Protein AF-A0A061E445-F1 (afdb_monomer_lite)

Secondary structure (DSSP, 8-state):
-HHHHHHHHHHHHHHHTT---HHHHHHHHHT-TTS-HHHHHHHHHHHHH-HHHHHHHHTS-HHHHHHHHHHHHHHHT--

Radius of gyration: 16.72 Å; chains: 1; bounding box: 54×20×38 Å

Organism: Theobroma cacao (NCBI:txid3641)

Sequence (79 aa):
MLEKLRKIASAIKRLSDDKIDDSLLYAQVMSMDGYDEQFLISAFDYLMEHEKQAKAFMVRSDNLKRAWLDKIMFRGTNN

pLDDT: mean 86.73, std 12.93, range [37.91, 96.44]

Structure (mmCIF, N/CA/C/O backbone):
data_AF-A0A061E445-F1
#
_entry.id   AF-A0A061E445-F1
#
loop_
_atom_site.group_PDB
_atom_site.id
_atom_site.type_symbol
_atom_site.label_atom_id
_atom_site.label_alt_id
_atom_site.label_comp_id
_atom_site.label_asym_id
_atom_site.label_entity_id
_atom_site.label_seq_id
_atom_site.pdbx_PDB_ins_code
_atom_site.Cartn_x
_atom_site.Cartn_y
_atom_site.Cartn_z
_atom_site.occupancy
_atom_site.B_iso_or_equiv
_atom_site.auth_seq_id
_atom_site.auth_comp_id
_atom_site.auth_asym_id
_atom_site.auth_atom_id
_atom_site.pdbx_PDB_model_num
ATOM 1 N N . MET A 1 1 ? 39.003 7.928 -14.120 1.00 69.69 1 MET A N 1
ATOM 2 C CA . MET A 1 1 ? 38.300 8.615 -13.009 1.00 69.69 1 MET A CA 1
ATOM 3 C C . MET A 1 1 ? 36.855 8.959 -13.388 1.00 69.69 1 MET A C 1
ATOM 5 O O . MET A 1 1 ? 35.953 8.495 -12.704 1.00 69.69 1 MET A O 1
ATOM 9 N N . LEU A 1 2 ? 36.623 9.645 -14.516 1.00 80.56 2 LEU A N 1
ATOM 10 C CA . LEU A 1 2 ? 35.284 10.001 -15.028 1.00 80.56 2 LEU A CA 1
ATOM 11 C C . LEU A 1 2 ? 34.329 8.808 -15.237 1.00 80.56 2 LEU A C 1
ATOM 13 O O . LEU A 1 2 ? 33.161 8.885 -14.875 1.00 80.56 2 LEU A O 1
ATOM 17 N N . GLU A 1 3 ? 34.829 7.675 -15.733 1.00 86.94 3 GLU A N 1
ATOM 18 C CA . GLU A 1 3 ? 33.996 6.487 -15.989 1.00 86.94 3 GLU A CA 1
ATOM 19 C C . GLU A 1 3 ? 33.414 5.859 -14.709 1.00 86.94 3 GLU A C 1
ATOM 21 O O . GLU A 1 3 ? 32.275 5.395 -14.683 1.00 86.94 3 GLU A O 1
ATOM 26 N N . LYS A 1 4 ? 34.173 5.895 -13.604 1.00 86.56 4 LYS A N 1
ATOM 27 C CA . LYS A 1 4 ? 33.686 5.432 -12.295 1.00 86.56 4 LYS A CA 1
ATOM 28 C C . LYS A 1 4 ? 32.599 6.367 -11.760 1.00 86.56 4 LYS A C 1
ATOM 30 O O . LYS A 1 4 ? 31.576 5.887 -11.286 1.00 86.56 4 LYS A O 1
ATOM 35 N N . LEU A 1 5 ? 32.785 7.682 -11.904 1.00 90.38 5 LEU A N 1
ATOM 36 C CA . LEU A 1 5 ? 31.789 8.686 -11.512 1.00 90.38 5 LEU A CA 1
ATOM 37 C C . LEU A 1 5 ? 30.492 8.553 -12.323 1.00 90.38 5 LEU A C 1
ATOM 39 O O . LEU A 1 5 ? 29.409 8.616 -11.751 1.00 90.38 5 LEU A O 1
ATOM 43 N N . ARG A 1 6 ? 30.582 8.275 -13.629 1.00 89.00 6 ARG A N 1
ATOM 44 C CA . ARG A 1 6 ? 29.409 8.053 -14.492 1.00 89.00 6 ARG A CA 1
ATOM 45 C C . ARG A 1 6 ? 28.608 6.814 -14.091 1.00 89.00 6 ARG A C 1
ATOM 47 O O . ARG A 1 6 ? 27.378 6.857 -14.065 1.00 89.00 6 ARG A O 1
ATOM 54 N N . LYS A 1 7 ? 29.294 5.721 -13.741 1.00 89.75 7 LYS A N 1
ATOM 55 C CA . LYS A 1 7 ? 28.657 4.500 -13.220 1.00 89.75 7 LYS A CA 1
ATOM 56 C C . LYS A 1 7 ? 27.974 4.743 -11.877 1.00 89.75 7 LYS A C 1
ATOM 58 O O . LYS A 1 7 ? 26.843 4.304 -11.703 1.00 89.75 7 LYS A O 1
ATOM 63 N N . ILE A 1 8 ? 28.614 5.490 -10.975 1.00 87.94 8 ILE A N 1
ATOM 64 C CA . ILE A 1 8 ? 28.025 5.882 -9.687 1.00 87.94 8 ILE A CA 1
ATOM 65 C C . ILE A 1 8 ? 26.777 6.743 -9.909 1.00 87.94 8 ILE A C 1
ATOM 67 O O . ILE A 1 8 ? 25.723 6.415 -9.381 1.00 87.94 8 ILE A O 1
ATOM 71 N N . ALA A 1 9 ? 26.846 7.773 -10.756 1.00 83.81 9 ALA A N 1
ATOM 72 C CA . ALA A 1 9 ? 25.692 8.615 -11.078 1.00 83.81 9 ALA A CA 1
ATOM 73 C C . ALA A 1 9 ? 24.530 7.812 -11.691 1.00 83.81 9 ALA A C 1
ATOM 75 O O . ALA A 1 9 ? 23.371 8.041 -11.361 1.00 83.81 9 ALA A O 1
ATOM 76 N N . SER A 1 10 ? 24.832 6.825 -12.540 1.00 82.75 10 SER A N 1
ATOM 77 C CA . SER A 1 10 ? 23.819 5.947 -13.143 1.00 82.75 10 SER A CA 1
ATOM 78 C C . SER A 1 10 ? 23.194 4.989 -12.124 1.00 82.75 10 SER A C 1
ATOM 80 O O . SER A 1 10 ? 21.995 4.730 -12.184 1.00 82.75 10 SER A O 1
ATOM 82 N N . ALA A 1 11 ? 23.987 4.476 -11.180 1.00 80.19 11 ALA A N 1
ATOM 83 C CA . ALA A 1 11 ? 23.495 3.649 -10.082 1.00 80.19 11 ALA A CA 1
ATOM 84 C C . ALA A 1 11 ? 22.621 4.462 -9.115 1.00 80.19 11 ALA A C 1
ATOM 86 O O . ALA A 1 11 ? 21.548 4.001 -8.746 1.00 80.19 11 ALA A O 1
ATOM 87 N N . ILE A 1 12 ? 23.027 5.693 -8.782 1.00 78.75 12 ILE A N 1
ATOM 88 C CA . ILE A 1 12 ? 22.233 6.632 -7.975 1.00 78.75 12 ILE A CA 1
ATOM 89 C C . ILE A 1 12 ? 20.920 6.966 -8.684 1.00 78.75 12 ILE A C 1
ATOM 91 O O . ILE A 1 12 ? 19.865 6.926 -8.059 1.00 78.75 12 ILE A O 1
ATOM 95 N N . LYS A 1 13 ? 20.959 7.233 -9.994 1.00 76.44 13 LYS A N 1
ATOM 96 C CA . LYS A 1 13 ? 19.750 7.488 -10.782 1.00 76.44 13 LYS A CA 1
ATOM 97 C C . LYS A 1 13 ? 18.805 6.286 -10.778 1.00 76.44 13 LYS A C 1
ATOM 99 O O . LYS A 1 13 ? 17.635 6.461 -10.495 1.00 76.44 13 LYS A O 1
ATOM 104 N N . ARG A 1 14 ? 19.310 5.067 -10.986 1.00 71.06 14 ARG A N 1
ATOM 105 C CA . ARG A 1 14 ? 18.497 3.837 -10.918 1.00 71.06 14 ARG A CA 1
ATOM 106 C C . ARG A 1 14 ? 17.916 3.569 -9.529 1.00 71.06 14 ARG A C 1
ATOM 108 O O . ARG A 1 14 ? 16.792 3.106 -9.440 1.00 71.06 14 ARG A O 1
ATOM 115 N N . LEU A 1 15 ? 18.663 3.873 -8.467 1.00 68.94 15 LEU A N 1
ATOM 116 C CA . LEU A 1 15 ? 18.153 3.830 -7.091 1.00 68.94 15 LEU A CA 1
ATOM 117 C C . LEU A 1 15 ? 17.076 4.899 -6.847 1.00 68.94 15 LEU A C 1
ATOM 119 O O . LEU A 1 15 ? 16.179 4.683 -6.045 1.00 68.94 15 LEU A O 1
ATOM 123 N N . SER A 1 16 ? 17.160 6.036 -7.540 1.00 64.12 16 SER A N 1
ATOM 124 C CA . SER A 1 16 ? 16.176 7.123 -7.453 1.00 64.12 16 SER A CA 1
ATOM 125 C C . SER A 1 16 ? 14.934 6.873 -8.315 1.00 64.12 16 SER A C 1
ATOM 127 O O . SER A 1 16 ? 13.860 7.347 -7.964 1.00 64.12 16 SER A O 1
ATOM 129 N N . ASP A 1 17 ? 15.082 6.135 -9.419 1.00 65.44 17 ASP A N 1
ATOM 130 C CA . ASP A 1 17 ? 14.001 5.723 -10.324 1.00 65.44 17 ASP A CA 1
ATOM 131 C C . ASP A 1 17 ? 13.209 4.515 -9.773 1.00 65.44 17 ASP A C 1
ATOM 133 O O . ASP A 1 17 ? 12.171 4.171 -10.323 1.00 65.44 17 ASP A O 1
ATOM 137 N N . ASP A 1 18 ? 13.653 3.887 -8.673 1.00 69.69 18 ASP A N 1
ATOM 138 C CA . ASP A 1 18 ? 12.909 2.844 -7.935 1.00 69.69 18 ASP A CA 1
ATOM 139 C C . ASP A 1 18 ? 11.835 3.439 -7.001 1.00 69.69 18 ASP A C 1
ATOM 141 O O . ASP A 1 18 ? 11.328 2.772 -6.098 1.00 69.69 18 ASP A O 1
ATOM 145 N N . LYS A 1 19 ? 11.501 4.720 -7.176 1.00 73.44 19 LYS A N 1
ATOM 146 C CA . LYS A 1 19 ? 10.388 5.339 -6.463 1.00 73.44 19 LYS A CA 1
ATOM 147 C C . LYS A 1 19 ? 9.077 4.785 -6.997 1.00 73.44 19 LYS A C 1
ATOM 149 O O . LYS A 1 19 ? 8.888 4.627 -8.201 1.00 73.44 19 LYS A O 1
ATOM 154 N N . ILE A 1 20 ? 8.174 4.485 -6.075 1.00 80.50 20 ILE A N 1
ATOM 155 C CA . ILE A 1 20 ? 6.807 4.117 -6.420 1.00 80.50 20 ILE A CA 1
ATOM 156 C C . ILE A 1 20 ? 6.137 5.338 -7.047 1.00 80.50 20 ILE A C 1
ATOM 158 O O . ILE A 1 20 ? 6.382 6.465 -6.631 1.00 80.50 20 ILE A O 1
ATOM 162 N N . ASP A 1 21 ? 5.303 5.107 -8.054 1.00 88.56 21 ASP A N 1
ATOM 163 C CA . ASP A 1 21 ? 4.393 6.134 -8.545 1.00 88.56 21 ASP A CA 1
ATOM 164 C C . ASP A 1 21 ? 3.307 6.380 -7.487 1.00 88.56 21 ASP A C 1
ATOM 166 O O . ASP A 1 21 ? 2.416 5.548 -7.289 1.00 88.56 21 ASP A O 1
ATOM 170 N N . ASP A 1 22 ? 3.405 7.514 -6.794 1.00 90.25 22 ASP A N 1
ATOM 171 C CA . ASP A 1 22 ? 2.494 7.907 -5.717 1.00 90.25 22 ASP A CA 1
ATOM 172 C C . ASP A 1 22 ? 1.033 7.987 -6.192 1.00 90.25 22 ASP A C 1
ATOM 174 O O . ASP A 1 22 ? 0.116 7.639 -5.447 1.00 90.25 22 ASP A O 1
ATOM 178 N N . SER A 1 23 ? 0.794 8.382 -7.450 1.00 92.00 23 SER A N 1
ATOM 179 C CA . SER A 1 23 ? -0.556 8.446 -8.019 1.00 92.00 23 SER A CA 1
ATOM 180 C C . SER A 1 23 ? -1.132 7.048 -8.225 1.00 92.00 23 SER A C 1
ATOM 182 O O . SER A 1 23 ? -2.302 6.800 -7.923 1.00 92.00 23 SER A O 1
ATOM 184 N N . LEU A 1 24 ? -0.298 6.111 -8.679 1.00 93.19 24 LEU A N 1
ATOM 185 C CA . LEU A 1 24 ? -0.696 4.716 -8.822 1.00 93.19 24 LEU A CA 1
ATOM 186 C C . LEU A 1 24 ? -0.934 4.056 -7.457 1.00 93.19 24 LEU A C 1
ATOM 188 O O . LEU A 1 24 ? -1.895 3.301 -7.305 1.00 93.19 24 LEU A O 1
ATOM 192 N N . LEU A 1 25 ? -0.089 4.352 -6.466 1.00 94.56 25 LEU A N 1
ATOM 193 C CA . LEU A 1 25 ? -0.266 3.878 -5.095 1.00 94.56 25 LEU A CA 1
ATOM 194 C C . LEU A 1 25 ? -1.589 4.377 -4.509 1.00 94.56 25 LEU A C 1
ATOM 196 O O . LEU A 1 25 ? -2.362 3.574 -3.987 1.00 94.56 25 LEU A O 1
ATOM 200 N N . TYR A 1 26 ? -1.876 5.670 -4.661 1.00 96.19 26 TYR A N 1
ATOM 201 C CA . TYR A 1 26 ? -3.132 6.276 -4.230 1.00 96.19 26 TYR A CA 1
ATOM 202 C C . TYR A 1 26 ? -4.336 5.583 -4.876 1.00 96.19 26 TYR A C 1
ATOM 204 O O . TYR A 1 26 ? -5.239 5.133 -4.174 1.00 96.19 26 TYR A O 1
ATOM 212 N N . ALA A 1 27 ? -4.320 5.413 -6.202 1.00 95.94 27 ALA A N 1
ATOM 213 C CA . ALA A 1 27 ? -5.406 4.756 -6.924 1.00 95.94 27 ALA A CA 1
ATOM 214 C C . ALA A 1 27 ? -5.633 3.312 -6.448 1.00 95.94 27 ALA A C 1
ATOM 216 O O . ALA A 1 27 ? -6.776 2.895 -6.269 1.00 95.94 27 ALA A O 1
ATOM 217 N N . GLN A 1 28 ? -4.561 2.550 -6.202 1.00 95.12 28 GLN A N 1
ATOM 218 C CA . GLN A 1 28 ? -4.692 1.181 -5.705 1.00 95.12 28 GLN A CA 1
ATOM 219 C C . GLN A 1 28 ? -5.261 1.122 -4.289 1.00 95.12 28 GLN A C 1
ATOM 221 O O . GLN A 1 28 ? -6.122 0.284 -4.032 1.00 95.12 28 GLN A O 1
ATOM 226 N N . VAL A 1 29 ? -4.812 1.992 -3.382 1.00 95.88 29 VAL A N 1
ATOM 227 C CA . VAL A 1 29 ? -5.353 2.048 -2.016 1.00 95.88 29 VAL A CA 1
ATOM 228 C C . VAL A 1 29 ? -6.828 2.455 -2.043 1.00 95.88 29 VAL A C 1
ATOM 230 O O . VAL A 1 29 ? -7.645 1.798 -1.405 1.00 95.88 29 VAL A O 1
ATOM 233 N N . MET A 1 30 ? -7.188 3.459 -2.846 1.00 96.25 30 MET A N 1
ATOM 234 C CA . MET A 1 30 ? -8.566 3.949 -2.965 1.00 96.25 30 MET A CA 1
ATOM 235 C C . MET A 1 30 ? -9.519 2.991 -3.676 1.00 96.25 30 MET A C 1
ATOM 237 O O . MET A 1 30 ? -10.721 3.048 -3.451 1.00 96.25 30 MET A O 1
ATOM 241 N N . SER A 1 31 ? -9.005 2.080 -4.504 1.00 96.06 31 SER A N 1
ATOM 242 C CA . SER A 1 31 ? -9.824 1.046 -5.151 1.00 96.06 31 SER A CA 1
ATOM 243 C C . SER A 1 31 ? -10.282 -0.074 -4.205 1.00 96.06 31 SER A C 1
ATOM 245 O O . SER A 1 31 ? -11.019 -0.969 -4.615 1.00 96.06 31 SER A O 1
ATOM 247 N N . MET A 1 32 ? -9.825 -0.072 -2.949 1.00 95.81 32 MET A N 1
ATOM 248 C CA . MET A 1 32 ? -10.138 -1.129 -1.993 1.00 95.81 32 MET A CA 1
ATOM 249 C C . MET A 1 32 ? -11.530 -0.922 -1.387 1.00 95.81 32 MET A C 1
ATOM 251 O O . MET A 1 32 ? -11.699 -0.200 -0.410 1.00 95.81 32 MET A O 1
ATOM 255 N N . ASP A 1 33 ? -12.526 -1.614 -1.939 1.00 92.56 3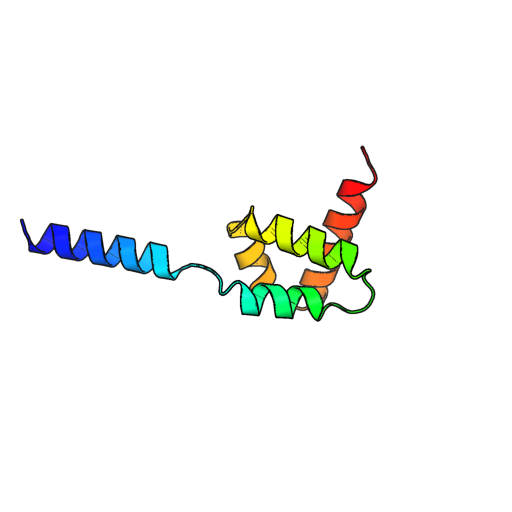3 ASP A N 1
ATOM 256 C CA . ASP A 1 33 ? -13.905 -1.550 -1.439 1.00 92.56 33 ASP A CA 1
ATOM 257 C C . ASP A 1 33 ? -14.054 -2.072 -0.002 1.00 92.56 33 ASP A C 1
ATOM 259 O O . ASP A 1 33 ? -13.355 -3.002 0.407 1.00 92.56 33 ASP A O 1
ATOM 263 N N . GLY A 1 34 ? -15.053 -1.571 0.727 1.00 93.25 34 GLY A N 1
ATOM 264 C CA . GLY A 1 34 ? -15.422 -2.079 2.056 1.00 93.25 34 GLY A CA 1
ATOM 265 C C . GLY A 1 34 ? -14.624 -1.479 3.214 1.00 93.25 34 GLY A C 1
ATOM 266 O O . GLY A 1 34 ? -14.775 -1.931 4.347 1.00 93.25 34 GLY A O 1
ATOM 267 N N . TYR A 1 35 ? -13.816 -0.458 2.939 1.00 94.81 35 TYR A N 1
ATOM 268 C CA . TYR A 1 35 ? -13.103 0.332 3.934 1.00 94.81 35 TYR A CA 1
ATOM 269 C C . TYR A 1 35 ? -13.601 1.777 3.920 1.00 94.81 35 TYR A C 1
ATOM 271 O O . TYR A 1 35 ? -14.032 2.283 2.885 1.00 94.81 35 TYR A O 1
ATOM 279 N N . ASP A 1 36 ? -13.537 2.435 5.074 1.00 94.69 36 ASP A N 1
ATOM 280 C CA . ASP A 1 36 ? -13.825 3.864 5.180 1.00 94.69 36 ASP A CA 1
ATOM 281 C C . ASP A 1 36 ? -12.745 4.696 4.464 1.00 94.69 36 ASP A C 1
ATOM 283 O O . ASP A 1 36 ? -11.553 4.392 4.551 1.00 94.69 36 ASP A O 1
ATOM 287 N N . GLU A 1 37 ? -13.153 5.759 3.770 1.00 94.75 37 GLU A N 1
ATOM 288 C CA . GLU A 1 37 ? -12.246 6.602 2.982 1.00 94.75 37 GLU A CA 1
ATOM 289 C C . GLU A 1 37 ? -11.166 7.272 3.851 1.00 94.75 37 GLU A C 1
ATOM 291 O O . GLU A 1 37 ? -10.006 7.349 3.443 1.00 94.75 37 GLU A O 1
ATOM 296 N N . GLN A 1 38 ? -11.494 7.688 5.082 1.00 94.56 38 GLN A N 1
ATOM 297 C CA . GLN A 1 38 ? -10.518 8.293 5.999 1.00 94.56 38 GLN A CA 1
ATOM 298 C C . GLN A 1 38 ? -9.477 7.271 6.455 1.00 94.56 38 GLN A C 1
ATOM 300 O O . GLN A 1 38 ? -8.293 7.593 6.611 1.00 94.56 38 GLN A O 1
ATOM 305 N N . PHE A 1 39 ? -9.898 6.018 6.634 1.00 95.06 39 PHE A N 1
ATOM 306 C CA . PHE A 1 39 ? -8.976 4.925 6.909 1.00 95.06 39 PHE A CA 1
ATOM 307 C C . PHE A 1 39 ? -8.061 4.649 5.709 1.00 95.06 39 PHE A C 1
ATOM 309 O O . PHE A 1 39 ? -6.854 4.491 5.895 1.00 95.06 39 PHE A O 1
ATOM 316 N N . LEU A 1 40 ? -8.595 4.640 4.484 1.00 96.19 40 LEU A N 1
ATOM 317 C CA . LEU A 1 40 ? -7.791 4.445 3.274 1.00 96.19 40 LEU A CA 1
ATOM 318 C C . LEU A 1 40 ? -6.770 5.572 3.067 1.00 96.19 40 LEU A C 1
ATOM 320 O O . LEU A 1 40 ? -5.623 5.282 2.732 1.00 96.19 40 LEU A O 1
ATOM 324 N N . ILE A 1 41 ? -7.131 6.831 3.345 1.00 95.94 41 ILE A N 1
ATOM 325 C CA . ILE A 1 41 ? -6.173 7.951 3.370 1.00 95.94 41 ILE A CA 1
ATOM 326 C C . ILE A 1 41 ? -5.078 7.716 4.410 1.00 95.94 41 ILE A C 1
ATOM 328 O O . ILE A 1 41 ? -3.898 7.795 4.084 1.00 95.94 41 ILE A O 1
ATOM 332 N N . SER A 1 42 ? -5.449 7.335 5.632 1.00 95.06 42 SER A N 1
ATOM 333 C CA . SER A 1 42 ? -4.473 7.071 6.699 1.00 95.06 42 SER A CA 1
ATOM 334 C C . SER A 1 42 ? -3.519 5.923 6.334 1.00 95.06 42 SER A C 1
ATOM 336 O O . SER A 1 42 ? -2.326 5.962 6.636 1.00 95.06 42 SER A O 1
ATOM 338 N N . ALA A 1 43 ? -4.030 4.892 5.654 1.00 95.44 43 ALA A N 1
ATOM 339 C CA . ALA A 1 43 ? -3.227 3.792 5.136 1.00 95.44 43 ALA A CA 1
ATOM 340 C C . ALA A 1 43 ? -2.286 4.248 4.011 1.00 95.44 43 ALA A C 1
ATOM 342 O O . ALA A 1 43 ? -1.137 3.808 3.967 1.00 95.44 43 ALA A O 1
ATOM 343 N N . PHE A 1 44 ? -2.747 5.127 3.120 1.00 95.62 44 PHE A N 1
ATOM 344 C CA . PHE A 1 44 ? -1.917 5.722 2.076 1.00 95.62 44 PHE A CA 1
ATOM 345 C C . PHE A 1 44 ? -0.777 6.559 2.671 1.00 95.62 44 PHE A C 1
ATOM 347 O O . PHE A 1 44 ? 0.379 6.322 2.320 1.00 95.62 44 PHE A O 1
ATOM 354 N N . ASP A 1 45 ? -1.071 7.446 3.623 1.00 95.19 45 ASP A N 1
ATOM 355 C CA . ASP A 1 45 ? -0.063 8.270 4.303 1.00 95.19 45 ASP A CA 1
ATOM 356 C C . ASP A 1 45 ? 0.995 7.392 4.994 1.00 95.19 45 ASP A C 1
ATOM 358 O O . ASP A 1 45 ? 2.199 7.602 4.834 1.00 95.19 45 ASP A O 1
ATOM 362 N N . TYR A 1 46 ? 0.566 6.311 5.656 1.00 94.50 46 TYR A N 1
ATOM 363 C CA . TYR A 1 46 ? 1.479 5.316 6.226 1.00 94.50 46 TYR A CA 1
ATOM 364 C C . TYR A 1 46 ? 2.383 4.666 5.164 1.00 94.50 46 TYR A C 1
ATOM 366 O O . TYR A 1 46 ? 3.576 4.459 5.385 1.00 94.50 46 TYR A O 1
ATOM 374 N N . LEU A 1 47 ? 1.839 4.310 3.999 1.00 94.31 47 LEU A N 1
ATOM 375 C CA . LEU A 1 47 ? 2.618 3.713 2.913 1.00 94.31 47 LEU A CA 1
ATOM 376 C C . LEU A 1 47 ? 3.624 4.711 2.316 1.00 94.31 47 LEU A C 1
ATOM 378 O O . LEU A 1 47 ? 4.753 4.310 2.026 1.00 94.31 47 LEU A O 1
ATOM 382 N N . MET A 1 48 ? 3.261 5.991 2.210 1.00 91.94 48 MET A N 1
ATOM 383 C CA . MET A 1 48 ? 4.159 7.071 1.779 1.00 91.94 48 MET A CA 1
ATOM 384 C C . MET A 1 48 ? 5.364 7.227 2.717 1.00 91.94 48 MET A C 1
ATOM 386 O O . MET A 1 48 ? 6.496 7.386 2.258 1.00 91.94 48 MET A O 1
ATOM 390 N N . GLU A 1 49 ? 5.155 7.100 4.029 1.00 91.75 49 GLU A N 1
ATOM 391 C CA . GLU A 1 49 ? 6.232 7.120 5.030 1.00 91.75 49 GLU A CA 1
ATOM 392 C C . GLU A 1 49 ? 7.060 5.820 5.059 1.00 91.75 49 GLU A C 1
ATOM 394 O O . GLU A 1 49 ? 8.197 5.786 5.544 1.00 91.75 49 GLU A O 1
ATOM 399 N N . HIS A 1 50 ? 6.514 4.727 4.520 1.00 91.44 50 HIS A N 1
ATOM 400 C CA . HIS A 1 50 ? 7.103 3.394 4.570 1.00 91.44 50 HIS A CA 1
ATOM 401 C C . HIS A 1 50 ? 7.233 2.759 3.183 1.00 91.44 50 HIS A C 1
ATOM 403 O O . HIS A 1 50 ? 6.631 1.722 2.891 1.00 91.44 50 HIS A O 1
ATOM 409 N N . GLU A 1 51 ? 8.133 3.311 2.368 1.00 88.62 51 GLU A N 1
ATOM 410 C CA . GLU A 1 51 ? 8.373 2.913 0.972 1.00 88.62 51 GLU A CA 1
ATOM 411 C C . GLU A 1 51 ? 8.476 1.388 0.761 1.00 88.62 51 GLU A C 1
ATOM 413 O O . GLU A 1 51 ? 7.885 0.832 -0.164 1.00 88.62 51 GLU A O 1
ATOM 418 N N . LYS A 1 52 ? 9.168 0.652 1.645 1.00 90.19 52 LYS A N 1
ATOM 419 C CA . LYS A 1 52 ? 9.271 -0.817 1.535 1.00 90.19 52 LYS A CA 1
ATOM 420 C C . LYS A 1 52 ? 7.910 -1.515 1.658 1.00 90.19 52 LYS A C 1
ATOM 422 O O . LYS A 1 52 ? 7.676 -2.523 0.989 1.00 90.19 52 LYS A O 1
ATOM 427 N N . GLN A 1 53 ? 7.028 -1.018 2.524 1.00 92.56 53 GLN A N 1
ATOM 428 C CA . GLN A 1 53 ? 5.670 -1.544 2.644 1.00 92.56 53 GLN A CA 1
ATOM 429 C C . GLN A 1 53 ? 4.817 -1.149 1.447 1.00 92.56 53 GLN A C 1
ATOM 431 O O . GLN A 1 53 ? 4.084 -1.999 0.955 1.00 92.56 53 GLN A O 1
ATOM 436 N N . ALA A 1 54 ? 4.978 0.067 0.925 1.00 92.88 54 ALA A N 1
ATOM 437 C CA . ALA A 1 54 ? 4.289 0.505 -0.282 1.00 92.88 54 ALA A CA 1
ATOM 438 C C . ALA A 1 54 ? 4.662 -0.360 -1.494 1.00 92.88 54 ALA A C 1
ATOM 440 O O . ALA A 1 54 ? 3.778 -0.874 -2.177 1.00 92.88 54 ALA A O 1
ATOM 441 N N . LYS A 1 55 ? 5.956 -0.661 -1.689 1.00 91.25 55 LYS A N 1
ATOM 442 C CA . LY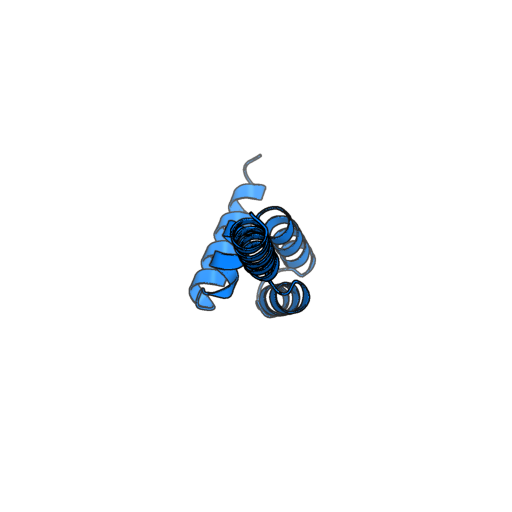S A 1 55 ? 6.413 -1.577 -2.753 1.00 91.25 55 LYS A CA 1
ATOM 443 C C . LYS A 1 55 ? 5.774 -2.950 -2.590 1.00 91.25 55 LYS A C 1
ATOM 445 O O . LYS A 1 55 ? 5.270 -3.531 -3.547 1.00 91.25 55 LYS A O 1
ATOM 450 N N . ALA A 1 56 ? 5.756 -3.459 -1.358 1.00 92.12 56 ALA A N 1
ATOM 451 C CA . ALA A 1 56 ? 5.143 -4.742 -1.050 1.00 92.12 56 ALA A CA 1
ATOM 452 C C . ALA A 1 56 ? 3.614 -4.732 -1.210 1.00 92.12 56 ALA A C 1
ATOM 454 O O . ALA A 1 56 ? 3.050 -5.782 -1.492 1.00 92.12 56 ALA A O 1
ATOM 455 N N . PHE A 1 57 ? 2.940 -3.603 -1.000 1.00 94.12 57 PHE A N 1
ATOM 456 C CA . PHE A 1 57 ? 1.498 -3.457 -1.188 1.00 94.12 57 PHE A CA 1
ATOM 457 C C . PHE A 1 57 ? 1.132 -3.503 -2.674 1.00 94.12 57 PHE A C 1
ATOM 459 O O . PHE A 1 57 ? 0.245 -4.256 -3.068 1.00 94.12 57 PHE A O 1
ATOM 466 N N . MET A 1 58 ? 1.890 -2.789 -3.507 1.00 93.06 58 MET A N 1
ATOM 467 C CA . MET A 1 58 ? 1.668 -2.686 -4.953 1.00 93.06 58 MET A CA 1
ATOM 468 C C . MET A 1 58 ? 1.759 -4.020 -5.703 1.00 93.06 58 MET A C 1
ATOM 470 O O . MET A 1 58 ? 1.065 -4.221 -6.697 1.00 93.06 58 MET A O 1
ATOM 474 N N . VAL A 1 59 ? 2.601 -4.943 -5.232 1.00 92.50 59 VAL A N 1
ATOM 475 C CA . VAL A 1 59 ? 2.791 -6.263 -5.863 1.00 92.50 59 VAL A CA 1
ATOM 476 C C . VAL A 1 59 ? 1.835 -7.341 -5.342 1.00 92.50 59 VAL A C 1
ATOM 478 O O . VAL A 1 59 ? 1.812 -8.452 -5.871 1.00 92.50 59 VAL A O 1
ATOM 481 N N . ARG A 1 60 ? 1.076 -7.063 -4.275 1.00 92.38 60 ARG A N 1
ATOM 482 C CA . ARG A 1 60 ? 0.131 -8.026 -3.694 1.00 92.38 60 ARG A CA 1
ATOM 483 C C . ARG A 1 60 ? -1.110 -8.171 -4.569 1.00 92.38 60 ARG A C 1
ATOM 485 O O . ARG A 1 60 ? -1.545 -7.225 -5.215 1.00 92.38 60 ARG A O 1
ATOM 492 N N . SER A 1 61 ? -1.728 -9.349 -4.515 1.00 95.25 61 SER A N 1
ATOM 493 C CA . SER A 1 61 ? -3.106 -9.515 -4.979 1.00 95.25 61 SER A CA 1
ATOM 494 C C . SER A 1 61 ? -4.075 -8.767 -4.063 1.00 95.25 61 SER A C 1
ATOM 496 O O . SER A 1 61 ? -3.762 -8.504 -2.898 1.00 95.25 61 SER A O 1
ATOM 498 N N . ASP A 1 62 ? -5.279 -8.482 -4.549 1.00 94.50 62 ASP A N 1
ATOM 499 C CA . ASP A 1 62 ? -6.250 -7.690 -3.789 1.00 94.50 62 ASP A CA 1
ATOM 500 C C . ASP A 1 62 ? -6.633 -8.353 -2.460 1.00 94.50 62 ASP A C 1
ATOM 502 O O . ASP A 1 62 ? -6.728 -7.675 -1.441 1.00 94.50 62 ASP A O 1
ATOM 506 N N . ASN A 1 63 ? -6.709 -9.687 -2.406 1.00 96.00 63 ASN A N 1
ATOM 507 C CA . ASN A 1 63 ? -6.923 -10.421 -1.151 1.00 96.00 63 ASN A CA 1
ATOM 508 C C . ASN A 1 63 ? -5.821 -10.147 -0.111 1.00 96.00 63 ASN A C 1
ATOM 510 O O . ASN A 1 63 ? -6.100 -10.000 1.077 1.00 96.00 63 ASN A O 1
ATOM 514 N N . LEU A 1 64 ? -4.561 -10.054 -0.546 1.00 96.44 64 LEU A N 1
ATOM 515 C CA . LEU A 1 64 ? -3.427 -9.767 0.33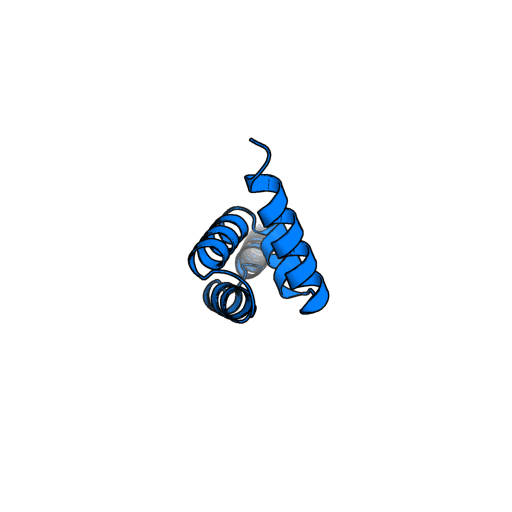6 1.00 96.44 64 LEU A CA 1
ATOM 516 C C . LEU A 1 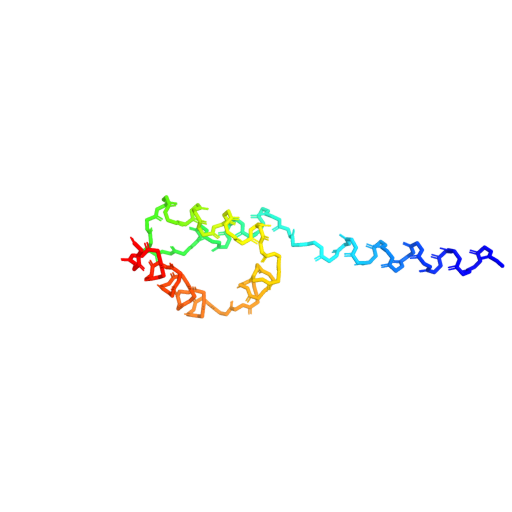64 ? -3.319 -8.281 0.699 1.00 96.44 64 LEU A C 1
ATOM 518 O O . LEU A 1 64 ? -2.745 -7.961 1.744 1.00 96.44 64 LEU A O 1
ATOM 522 N N . LYS A 1 65 ? -3.846 -7.383 -0.143 1.00 95.62 65 LYS A N 1
ATOM 523 C CA . LYS A 1 65 ? -4.015 -5.963 0.189 1.00 95.62 65 LYS A CA 1
ATOM 524 C C . LYS A 1 65 ? -5.088 -5.785 1.259 1.00 95.62 65 LYS A C 1
ATOM 526 O O . LYS A 1 65 ? -4.801 -5.144 2.262 1.00 95.62 65 LYS A O 1
ATOM 531 N N . ARG A 1 66 ? -6.250 -6.441 1.118 1.00 95.88 66 ARG A N 1
ATOM 532 C CA . ARG A 1 66 ? -7.315 -6.466 2.143 1.00 95.88 66 ARG A CA 1
ATOM 533 C C . ARG A 1 66 ? -6.791 -6.981 3.478 1.00 95.88 66 ARG A C 1
ATOM 535 O O . ARG A 1 66 ? -6.832 -6.271 4.470 1.00 95.88 66 ARG A O 1
ATOM 542 N N . ALA A 1 67 ? -6.141 -8.146 3.477 1.00 95.25 67 ALA A N 1
ATOM 543 C CA . ALA A 1 67 ? -5.558 -8.706 4.697 1.00 95.25 67 ALA A CA 1
ATOM 544 C C . ALA A 1 67 ? -4.499 -7.791 5.346 1.00 95.25 67 ALA A C 1
ATOM 546 O O . ALA A 1 67 ? -4.304 -7.811 6.563 1.00 95.25 67 ALA A O 1
ATOM 547 N N . TRP A 1 68 ? -3.775 -7.001 4.546 1.00 95.56 68 TRP A N 1
ATOM 548 C CA . TRP A 1 68 ? -2.846 -6.004 5.071 1.00 95.56 68 TRP A CA 1
ATOM 549 C C . TRP A 1 68 ? -3.582 -4.812 5.690 1.00 95.56 68 TRP A C 1
ATOM 551 O O . TRP A 1 68 ? -3.225 -4.433 6.803 1.00 95.56 68 TRP A O 1
ATOM 561 N N . LEU A 1 69 ? -4.613 -4.286 5.018 1.00 95.06 69 LEU A N 1
ATOM 562 C CA . LEU A 1 69 ? -5.478 -3.213 5.516 1.00 95.06 69 LEU A CA 1
ATOM 563 C C . LEU A 1 69 ? -6.157 -3.617 6.830 1.00 95.06 69 LEU A C 1
ATOM 565 O O . LEU A 1 69 ? -6.032 -2.909 7.823 1.00 95.06 69 LEU A O 1
ATOM 569 N N . ASP A 1 70 ? -6.749 -4.806 6.895 1.00 93.88 70 ASP A N 1
ATOM 570 C CA . ASP A 1 70 ? -7.348 -5.331 8.126 1.00 93.88 70 ASP A CA 1
ATOM 571 C C . ASP A 1 70 ? -6.320 -5.341 9.265 1.00 93.88 70 ASP A C 1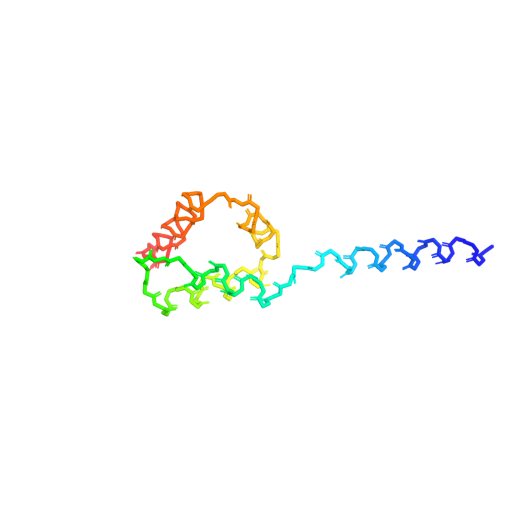
ATOM 573 O O . ASP A 1 70 ? -6.562 -4.857 10.371 1.00 93.88 70 ASP A O 1
ATOM 577 N N . LYS A 1 71 ? -5.103 -5.821 8.983 1.00 91.62 71 LYS A N 1
ATOM 578 C CA . LYS A 1 71 ? -4.028 -5.883 9.977 1.00 91.62 71 LYS A CA 1
ATOM 579 C C . LYS A 1 71 ? -3.626 -4.507 10.513 1.00 91.62 71 LYS A C 1
ATOM 581 O O . LYS A 1 71 ? -3.325 -4.410 11.704 1.00 91.62 71 LYS A O 1
ATOM 586 N N . ILE A 1 72 ? -3.538 -3.476 9.671 1.00 86.56 72 ILE A N 1
ATOM 587 C CA . ILE A 1 72 ? -3.193 -2.125 10.145 1.00 86.56 72 ILE A CA 1
ATOM 588 C C . ILE A 1 72 ? -4.371 -1.450 10.853 1.00 86.56 72 ILE A C 1
ATOM 590 O O . ILE A 1 72 ? -4.142 -0.770 11.851 1.00 86.56 72 ILE A O 1
ATOM 594 N N . MET A 1 73 ? -5.610 -1.731 10.442 1.00 78.94 73 MET A N 1
ATOM 595 C CA . MET A 1 73 ? -6.823 -1.279 11.127 1.00 78.94 73 MET A CA 1
ATOM 596 C C . MET A 1 73 ? -6.852 -1.765 12.583 1.00 78.94 73 MET A C 1
ATOM 598 O O . MET A 1 73 ? -6.971 -0.961 13.503 1.00 78.94 73 MET A O 1
ATOM 602 N N . PHE A 1 74 ? -6.623 -3.063 12.815 1.00 70.19 74 PHE A N 1
ATOM 603 C CA . PHE A 1 74 ? -6.609 -3.643 14.167 1.00 70.19 74 PHE A CA 1
ATOM 604 C C . PHE A 1 74 ? -5.381 -3.263 15.008 1.00 70.19 74 PHE A C 1
ATOM 606 O O . PHE A 1 74 ? -5.386 -3.427 16.229 1.00 70.19 74 PHE A O 1
ATOM 613 N N . ARG A 1 75 ? -4.303 -2.764 14.390 1.00 64.12 75 ARG A N 1
ATOM 614 C CA . ARG A 1 75 ? -3.157 -2.218 15.134 1.00 64.12 75 ARG A CA 1
ATOM 615 C C . ARG A 1 75 ? -3.448 -0.837 15.718 1.00 64.12 75 ARG A C 1
ATOM 617 O O . ARG A 1 75 ? -2.905 -0.534 16.772 1.00 64.12 75 ARG A O 1
ATOM 624 N N . GLY A 1 76 ? -4.296 -0.037 15.070 1.00 56.66 76 GLY A N 1
ATOM 625 C CA . GLY A 1 76 ? -4.692 1.290 15.553 1.00 56.66 76 GLY A CA 1
ATOM 626 C C . GLY A 1 76 ? -5.701 1.273 16.708 1.00 56.66 76 GLY A C 1
ATOM 627 O O . GLY A 1 76 ? -5.837 2.274 17.397 1.00 56.66 76 GLY A O 1
ATOM 628 N N . THR A 1 77 ? -6.387 0.150 16.950 1.00 51.84 77 THR A N 1
ATOM 629 C CA . THR A 1 77 ? -7.431 0.025 17.987 1.00 51.84 77 THR A CA 1
ATOM 630 C C . THR A 1 77 ? -6.931 -0.490 19.343 1.00 51.84 77 THR A C 1
ATOM 632 O O . THR A 1 77 ? -7.721 -0.586 20.274 1.00 51.84 77 THR A O 1
ATOM 635 N N . ASN A 1 78 ? -5.648 -0.851 19.464 1.00 37.91 78 ASN A N 1
ATOM 636 C CA . ASN A 1 78 ? -5.040 -1.397 20.687 1.00 37.91 78 ASN A CA 1
ATOM 637 C C . ASN A 1 78 ? -3.992 -0.442 21.283 1.00 37.91 78 ASN A C 1
ATOM 639 O O . ASN A 1 78 ? -2.878 -0.870 21.594 1.00 37.91 78 ASN A O 1
ATOM 643 N N . ASN A 1 79 ? -4.329 0.843 21.401 1.00 38.06 79 ASN A N 1
ATOM 644 C CA . ASN A 1 79 ? -3.497 1.832 22.085 1.00 38.06 79 ASN A CA 1
ATOM 645 C C . ASN A 1 79 ? -4.354 2.730 22.976 1.00 38.06 79 ASN A C 1
ATOM 647 O O . ASN A 1 79 ? -5.339 3.289 22.445 1.00 38.06 79 ASN A O 1
#

Foldseek 3Di: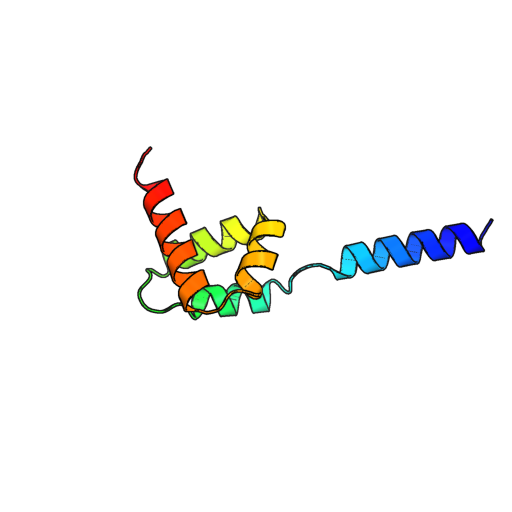
DVVVVVVVVVVVVVVVVPFDPLVVLLVLLVPQPPDDPVLSVVVSVVCVVPVVVSVVLNPDDSVVVVVVSVVVVVVVVPD